Protein AF-A0A6B9TCP2-F1 (afdb_monomer_lite)

Radius of gyration: 12.82 Å; chains: 1; bounding box: 28×23×30 Å

Sequence (57 aa):
MAMNHFREIGARSILIYTDDDCGYGLYDRLGARCLTSTDVRLANEDLHMMLYHYIVK

Secondary structure (DSSP, 8-state):
-HHHHHHHTT-SEEEEEEESTTTTTHHHHTTPEEEEEEEEEETTEEEEEEEEEEE--

pLDDT: mean 88.73, std 8.16, range [59.22, 95.81]

Structure (mmCIF, N/CA/C/O backbone):
data_AF-A0A6B9TCP2-F1
#
_entry.id   AF-A0A6B9TCP2-F1
#
loop_
_atom_site.group_PDB
_atom_site.id
_atom_site.type_symbol
_atom_site.label_atom_id
_atom_site.label_alt_id
_atom_site.label_comp_id
_atom_site.label_asym_id
_atom_site.label_entity_id
_atom_site.label_seq_id
_atom_site.pdbx_PDB_ins_code
_atom_site.Cartn_x
_atom_site.Cartn_y
_atom_site.Cartn_z
_atom_site.occupancy
_atom_site.B_iso_or_equiv
_atom_site.auth_seq_id
_atom_site.auth_comp_id
_atom_site.auth_asym_id
_atom_site.auth_atom_id
_atom_site.pdbx_PDB_model_num
ATOM 1 N N . MET A 1 1 ? 6.014 3.221 19.653 1.00 59.22 1 MET A N 1
ATOM 2 C CA . MET A 1 1 ? 5.988 2.572 18.318 1.00 59.22 1 MET A CA 1
ATOM 3 C C . MET A 1 1 ? 5.233 3.471 17.349 1.00 59.22 1 MET A C 1
ATOM 5 O O . MET A 1 1 ? 4.249 4.062 17.776 1.00 59.22 1 MET A O 1
ATOM 9 N N . ALA A 1 2 ? 5.666 3.568 16.086 1.00 70.62 2 ALA A N 1
ATOM 10 C CA . ALA A 1 2 ? 5.124 4.492 15.074 1.00 70.62 2 ALA A CA 1
ATOM 11 C C . ALA A 1 2 ? 3.582 4.480 14.955 1.00 70.62 2 ALA A C 1
ATOM 13 O O . ALA A 1 2 ? 2.969 5.520 14.757 1.00 70.62 2 ALA A O 1
ATOM 14 N N . MET A 1 3 ? 2.943 3.328 15.177 1.00 76.81 3 MET A N 1
ATOM 15 C CA . MET A 1 3 ? 1.479 3.172 15.179 1.00 76.81 3 MET A CA 1
ATOM 16 C C . MET A 1 3 ? 0.755 4.063 16.204 1.00 76.81 3 MET A C 1
ATOM 18 O O . MET A 1 3 ? -0.273 4.652 15.879 1.00 76.81 3 MET A O 1
ATOM 22 N N . ASN A 1 4 ? 1.299 4.207 17.419 1.00 82.81 4 ASN A N 1
ATOM 23 C CA . ASN A 1 4 ? 0.707 5.079 18.441 1.00 82.81 4 ASN A CA 1
ATOM 24 C C . ASN A 1 4 ? 0.805 6.548 18.030 1.00 82.81 4 ASN A C 1
ATOM 26 O O . ASN A 1 4 ? -0.157 7.286 18.193 1.00 82.81 4 ASN A O 1
ATOM 30 N N . HIS A 1 5 ? 1.925 6.936 17.418 1.00 87.88 5 HIS A N 1
ATOM 31 C CA . HIS A 1 5 ? 2.113 8.292 16.917 1.00 87.88 5 HIS A CA 1
ATOM 32 C C . HIS A 1 5 ? 1.081 8.641 15.835 1.00 87.88 5 HIS A C 1
ATOM 34 O O . HIS A 1 5 ? 0.460 9.696 15.897 1.00 87.88 5 HIS A O 1
ATOM 40 N N . PHE A 1 6 ? 0.820 7.733 14.885 1.00 89.19 6 PHE A N 1
ATOM 41 C CA . PHE A 1 6 ? -0.208 7.952 13.860 1.00 89.19 6 PHE A CA 1
ATOM 42 C C . PHE A 1 6 ? -1.614 8.100 14.451 1.00 89.19 6 PHE A C 1
ATOM 44 O O . PHE A 1 6 ? -2.390 8.938 13.992 1.00 89.19 6 PHE A O 1
ATOM 51 N N . ARG A 1 7 ? -1.927 7.339 15.503 1.00 89.00 7 ARG A N 1
ATOM 52 C CA . ARG A 1 7 ? -3.185 7.492 16.241 1.00 89.00 7 ARG A CA 1
ATOM 53 C C . ARG A 1 7 ? -3.260 8.844 16.956 1.00 89.00 7 ARG A C 1
ATOM 55 O O . ARG A 1 7 ? -4.287 9.509 16.878 1.00 89.00 7 ARG A O 1
ATOM 62 N N . GLU A 1 8 ? -2.180 9.261 17.615 1.00 93.56 8 GLU A N 1
ATOM 63 C CA . GLU A 1 8 ? -2.088 10.534 18.346 1.00 93.56 8 GLU A CA 1
ATOM 64 C C . GLU A 1 8 ? -2.286 11.750 17.433 1.00 93.56 8 GLU A C 1
ATOM 66 O O . GLU 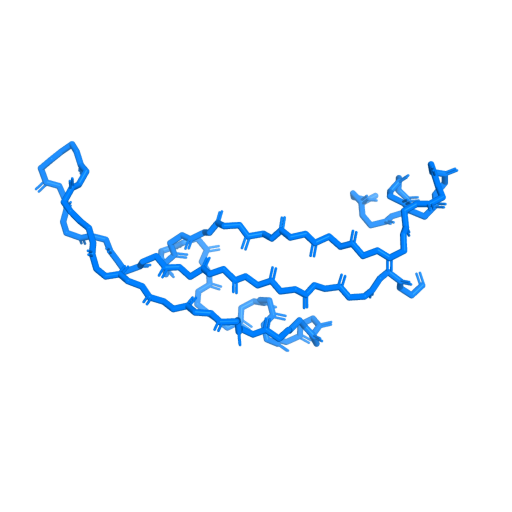A 1 8 ? -2.961 12.700 17.824 1.00 93.56 8 GLU A O 1
ATOM 71 N N . ILE A 1 9 ? -1.776 11.708 16.198 1.00 93.81 9 ILE A N 1
ATOM 72 C CA . ILE A 1 9 ? -1.983 12.782 15.210 1.00 93.81 9 ILE A CA 1
ATOM 73 C C . ILE A 1 9 ? -3.332 12.684 14.472 1.00 93.81 9 ILE A C 1
ATOM 75 O O . ILE A 1 9 ? -3.599 13.471 13.565 1.00 93.81 9 ILE A O 1
ATOM 79 N N . GLY A 1 10 ? -4.186 11.718 14.828 1.00 93.56 10 GLY A N 1
ATOM 80 C CA . GLY A 1 10 ? -5.522 11.551 14.253 1.00 93.56 10 GLY A CA 1
ATOM 81 C C . GLY A 1 10 ? -5.554 10.920 12.857 1.00 93.56 10 GLY A C 1
ATOM 82 O O . GLY A 1 10 ? -6.547 11.069 12.139 1.00 93.56 10 GLY A O 1
ATOM 83 N N . ALA A 1 11 ? -4.498 10.212 12.444 1.00 93.88 11 ALA A N 1
ATOM 84 C CA . ALA A 1 11 ? -4.492 9.508 11.167 1.00 93.88 11 ALA A CA 1
ATOM 85 C C . ALA A 1 11 ? -5.469 8.322 11.197 1.00 93.88 11 ALA A C 1
ATOM 87 O O . ALA A 1 11 ? -5.445 7.494 12.104 1.00 93.88 11 ALA A O 1
ATOM 88 N N . ARG A 1 12 ? -6.318 8.215 10.168 1.00 93.31 12 ARG A N 1
ATOM 89 C CA . ARG A 1 12 ? -7.280 7.104 10.019 1.00 93.31 12 ARG A CA 1
ATOM 90 C C . ARG A 1 12 ? -6.675 5.887 9.323 1.00 93.31 12 ARG A C 1
ATOM 92 O O . ARG A 1 12 ? -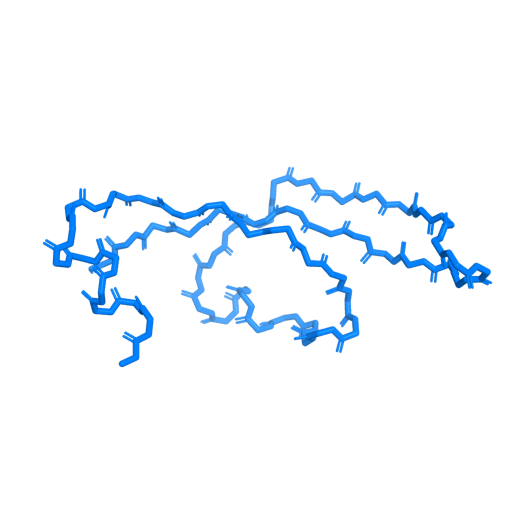7.079 4.752 9.563 1.00 93.31 12 ARG A O 1
ATOM 99 N N . SER A 1 13 ? -5.719 6.124 8.434 1.00 94.19 13 SER A N 1
ATOM 100 C CA . SER A 1 13 ? -5.035 5.079 7.685 1.00 94.19 13 SER A CA 1
ATOM 101 C C . SER A 1 13 ? -3.667 5.538 7.210 1.00 94.19 13 SER A C 1
ATOM 103 O O . SER A 1 13 ? -3.422 6.738 7.099 1.00 94.19 13 SER A O 1
ATOM 105 N N . ILE A 1 14 ? -2.811 4.576 6.882 1.00 93.00 14 ILE A N 1
ATOM 106 C CA . ILE A 1 14 ? -1.450 4.790 6.394 1.00 93.00 14 ILE A CA 1
ATOM 107 C C . ILE A 1 14 ? -1.305 4.062 5.056 1.00 93.00 14 ILE A C 1
ATOM 109 O O . ILE A 1 14 ? -1.798 2.940 4.901 1.00 93.00 14 ILE A O 1
ATOM 113 N N . LEU A 1 15 ? -0.638 4.709 4.101 1.00 94.25 15 LEU A N 1
ATOM 114 C CA . LEU A 1 15 ? -0.158 4.082 2.874 1.00 94.25 15 LEU A CA 1
ATOM 115 C C . LEU A 1 15 ? 1.336 3.802 3.017 1.00 94.25 15 LEU A C 1
ATOM 117 O O . LEU A 1 15 ? 2.089 4.681 3.432 1.00 94.25 15 LEU A O 1
ATOM 121 N N . ILE A 1 16 ? 1.745 2.578 2.705 1.00 91.62 16 ILE A N 1
ATOM 122 C CA . ILE A 1 16 ? 3.119 2.104 2.876 1.00 91.62 16 ILE A CA 1
ATOM 123 C C . ILE A 1 16 ? 3.588 1.576 1.530 1.00 91.62 16 ILE A C 1
ATOM 125 O O . ILE A 1 16 ? 3.017 0.615 1.026 1.00 91.62 16 ILE A O 1
ATOM 129 N N . TYR A 1 17 ? 4.604 2.209 0.956 1.00 92.12 17 TYR A N 1
ATOM 130 C CA . TYR A 1 17 ? 5.262 1.729 -0.253 1.00 92.12 17 TYR A CA 1
ATOM 131 C C . TYR A 1 17 ? 6.596 1.101 0.142 1.00 92.12 17 TYR A C 1
ATOM 133 O O . TYR A 1 17 ? 7.393 1.754 0.813 1.00 92.12 17 TYR A O 1
ATOM 141 N N . THR A 1 18 ? 6.795 -0.169 -0.195 1.00 91.06 18 THR A N 1
ATOM 142 C CA . THR A 1 18 ? 7.911 -0.994 0.293 1.00 91.06 18 THR A CA 1
ATOM 143 C C . THR A 1 18 ? 8.310 -2.010 -0.767 1.00 91.06 18 THR A C 1
ATOM 145 O O . THR A 1 18 ? 7.461 -2.400 -1.567 1.00 91.06 18 THR A O 1
ATOM 148 N N . ASP A 1 19 ? 9.564 -2.445 -0.759 1.00 90.81 19 ASP A N 1
ATOM 149 C CA . ASP A 1 19 ? 9.990 -3.643 -1.484 1.00 90.81 19 ASP A CA 1
ATOM 150 C C . ASP A 1 19 ? 9.681 -4.918 -0.673 1.00 90.81 19 ASP A C 1
ATOM 152 O O . ASP A 1 19 ? 9.216 -4.862 0.478 1.00 90.81 19 ASP A O 1
ATOM 156 N N . ASP A 1 20 ? 9.890 -6.070 -1.299 1.00 84.12 20 ASP A N 1
ATOM 157 C CA . ASP A 1 20 ? 9.773 -7.407 -0.718 1.00 84.12 20 ASP A CA 1
ATOM 158 C C . ASP A 1 20 ? 10.918 -7.773 0.234 1.00 84.12 20 ASP A C 1
ATOM 160 O O . ASP A 1 20 ? 10.696 -8.527 1.193 1.00 84.12 20 ASP A O 1
ATOM 164 N N . ASP A 1 21 ? 12.087 -7.163 0.054 1.00 83.56 21 ASP A N 1
ATOM 165 C CA . ASP A 1 21 ? 13.259 -7.335 0.917 1.00 83.56 21 ASP A CA 1
ATOM 166 C C . ASP A 1 21 ? 13.067 -6.747 2.325 1.00 83.56 21 ASP A C 1
ATOM 168 O O . ASP A 1 21 ? 13.542 -7.313 3.315 1.00 83.56 21 ASP A O 1
ATOM 172 N N . CYS A 1 22 ? 12.290 -5.668 2.471 1.00 77.12 22 CYS A N 1
ATOM 173 C CA . CYS A 1 22 ? 11.982 -5.052 3.769 1.00 77.12 22 CYS A CA 1
ATOM 174 C C . CYS A 1 22 ? 10.985 -5.849 4.637 1.00 77.12 22 CYS A C 1
ATOM 176 O O . CYS A 1 22 ? 10.531 -5.367 5.682 1.00 77.12 22 CYS A O 1
ATOM 178 N N . GLY A 1 23 ? 10.670 -7.090 4.258 1.00 64.19 23 GLY A N 1
ATOM 179 C CA . GLY A 1 23 ? 9.912 -8.027 5.077 1.00 64.19 23 GLY A CA 1
ATOM 180 C C . GLY A 1 23 ? 8.612 -8.457 4.420 1.00 64.19 23 GLY A C 1
ATOM 181 O O . GLY A 1 23 ? 7.523 -8.093 4.879 1.00 64.19 23 GLY A O 1
ATOM 182 N N . TYR A 1 24 ? 8.731 -9.296 3.392 1.00 66.00 24 TYR A N 1
ATOM 183 C CA . TYR A 1 24 ? 7.609 -9.984 2.765 1.00 66.00 24 TYR A CA 1
ATOM 184 C C . TYR A 1 24 ? 6.631 -10.558 3.810 1.00 66.00 24 TYR A C 1
ATOM 186 O O . TYR A 1 24 ? 7.005 -11.302 4.726 1.00 66.00 24 TYR A O 1
ATOM 194 N N . GLY A 1 25 ? 5.358 -10.169 3.720 1.00 72.44 25 GLY A N 1
ATOM 195 C CA . GLY A 1 25 ? 4.307 -10.626 4.629 1.00 72.44 25 GLY A CA 1
ATOM 196 C C . GLY A 1 25 ? 4.228 -9.917 5.988 1.00 72.44 25 GLY A C 1
ATOM 197 O O . GLY A 1 25 ? 3.326 -10.222 6.770 1.00 72.44 25 GLY A O 1
ATOM 198 N N . LEU A 1 26 ? 5.132 -8.985 6.329 1.00 84.88 26 LEU A N 1
ATOM 199 C CA . LEU A 1 26 ? 5.030 -8.220 7.582 1.00 84.88 26 LEU A CA 1
ATOM 200 C C . LEU A 1 26 ? 3.725 -7.421 7.634 1.00 84.88 26 LEU A C 1
ATOM 202 O O . LEU A 1 26 ? 2.985 -7.506 8.615 1.00 84.88 26 LEU A O 1
ATOM 206 N N . TYR A 1 27 ? 3.445 -6.660 6.579 1.00 87.44 27 TYR A N 1
ATOM 207 C CA . TYR A 1 27 ? 2.276 -5.790 6.515 1.00 87.44 27 TYR A CA 1
ATOM 208 C C . TYR A 1 27 ? 0.974 -6.588 6.404 1.00 87.44 27 TYR A C 1
ATOM 210 O O . TYR A 1 27 ? -0.004 -6.227 7.059 1.00 87.44 27 TYR A O 1
ATOM 218 N N . ASP A 1 28 ? 0.985 -7.727 5.710 1.00 86.88 28 ASP A N 1
ATOM 219 C CA . ASP A 1 28 ? -0.140 -8.667 5.692 1.00 86.88 28 ASP A CA 1
ATOM 220 C C . ASP A 1 28 ? -0.452 -9.205 7.095 1.00 86.88 28 ASP A C 1
ATOM 222 O O . ASP A 1 28 ? -1.606 -9.200 7.522 1.00 86.88 28 ASP A O 1
ATOM 226 N N . ARG A 1 29 ? 0.573 -9.591 7.873 1.00 89.00 29 ARG A N 1
ATOM 227 C CA . ARG A 1 29 ? 0.400 -10.042 9.270 1.00 89.00 29 ARG A CA 1
ATOM 228 C C . ARG A 1 29 ? -0.133 -8.947 10.192 1.00 89.00 29 ARG A C 1
ATOM 230 O O . ARG A 1 29 ? -0.840 -9.250 11.150 1.00 89.00 29 ARG A O 1
ATOM 237 N N . LEU A 1 30 ? 0.184 -7.684 9.911 1.00 87.81 30 LEU A N 1
ATOM 238 C CA . LEU A 1 30 ? -0.397 -6.539 10.619 1.00 87.81 30 LEU A CA 1
ATOM 239 C C . LEU A 1 30 ? -1.852 -6.262 10.195 1.00 87.81 30 LEU A C 1
ATOM 241 O O . LEU A 1 30 ? -2.536 -5.467 10.839 1.00 87.81 30 LEU A O 1
ATOM 245 N N . GLY A 1 31 ? -2.352 -6.942 9.160 1.00 91.00 31 GLY A N 1
ATOM 246 C CA . GLY A 1 31 ? -3.696 -6.767 8.617 1.00 91.00 31 GLY A CA 1
ATOM 247 C C . GLY A 1 31 ? -3.807 -5.602 7.635 1.00 91.00 31 GLY A C 1
ATOM 248 O O . GLY A 1 31 ? -4.905 -5.083 7.434 1.00 91.00 31 GLY A O 1
ATOM 249 N N . ALA A 1 32 ? -2.691 -5.154 7.054 1.00 92.00 32 ALA A N 1
ATOM 250 C CA . ALA A 1 32 ? -2.715 -4.221 5.938 1.00 92.00 32 ALA A CA 1
ATOM 251 C C . ALA A 1 32 ? -3.148 -4.941 4.651 1.00 92.00 32 ALA A C 1
ATOM 253 O O . ALA A 1 32 ? -2.904 -6.131 4.475 1.00 92.00 32 ALA A O 1
ATOM 254 N N . ARG A 1 33 ? -3.778 -4.206 3.733 1.00 93.69 33 ARG A N 1
ATOM 255 C CA . ARG A 1 33 ? -4.199 -4.715 2.425 1.00 93.69 33 ARG A CA 1
ATOM 256 C C . ARG A 1 33 ? -3.219 -4.265 1.349 1.00 93.69 33 ARG A C 1
ATOM 258 O O . ARG A 1 33 ? -3.062 -3.058 1.167 1.00 93.69 33 ARG A O 1
ATOM 265 N N . CYS A 1 34 ? -2.630 -5.199 0.605 1.00 93.12 34 CYS A N 1
ATOM 266 C CA . CYS A 1 34 ? -1.894 -4.867 -0.615 1.00 93.12 34 CYS A CA 1
ATOM 267 C C . CYS A 1 34 ? -2.870 -4.317 -1.670 1.00 93.12 34 CYS A C 1
ATOM 269 O O . CYS A 1 34 ? -3.876 -4.952 -1.989 1.00 93.12 34 CYS A O 1
ATOM 271 N N . LEU A 1 35 ? -2.617 -3.102 -2.152 1.00 95.31 35 LEU A N 1
ATOM 272 C CA . LEU A 1 35 ? -3.432 -2.427 -3.162 1.00 95.31 35 LEU A CA 1
ATOM 273 C C . LEU A 1 35 ? -2.924 -2.693 -4.577 1.00 95.31 35 LEU A C 1
ATOM 275 O O . LEU A 1 35 ? -3.723 -2.835 -5.497 1.00 95.31 35 LEU A O 1
ATOM 279 N N . THR A 1 36 ? -1.605 -2.704 -4.748 1.00 94.56 36 THR A N 1
ATOM 280 C CA . THR A 1 36 ? -0.935 -2.932 -6.028 1.00 94.56 36 THR A CA 1
ATOM 281 C C . THR A 1 36 ? 0.504 -3.359 -5.779 1.00 94.56 36 THR A C 1
ATOM 283 O O . THR A 1 36 ? 1.085 -3.007 -4.748 1.00 94.56 36 THR A O 1
ATOM 286 N N . SER A 1 37 ? 1.085 -4.051 -6.752 1.00 94.00 37 SER A N 1
ATOM 287 C CA . SER A 1 37 ? 2.520 -4.294 -6.831 1.00 94.00 37 SER A CA 1
ATOM 288 C C . SER A 1 37 ? 3.048 -4.010 -8.234 1.00 94.00 37 SER A C 1
ATOM 290 O O . SER A 1 37 ? 2.277 -3.954 -9.195 1.00 94.00 37 SER A O 1
ATOM 292 N N . THR A 1 38 ? 4.345 -3.744 -8.339 1.00 94.88 38 THR A N 1
ATOM 293 C CA . THR A 1 38 ? 5.031 -3.486 -9.605 1.00 94.88 38 THR A CA 1
ATOM 294 C C . THR A 1 38 ? 6.504 -3.836 -9.483 1.00 94.88 38 THR A C 1
ATOM 296 O O . THR A 1 38 ? 7.133 -3.538 -8.471 1.00 94.88 38 THR A O 1
ATOM 299 N N . ASP A 1 39 ? 7.064 -4.396 -10.546 1.00 95.81 39 ASP A N 1
ATOM 300 C CA . ASP A 1 39 ? 8.505 -4.600 -10.652 1.00 95.81 39 ASP A CA 1
ATOM 301 C C . ASP A 1 39 ? 9.160 -3.315 -11.166 1.00 95.81 39 ASP A C 1
ATOM 303 O O . ASP A 1 39 ? 8.655 -2.679 -12.099 1.00 95.81 39 ASP A O 1
ATOM 307 N N . VAL A 1 40 ? 10.269 -2.909 -10.550 1.00 93.56 40 VAL A N 1
ATOM 308 C CA . VAL A 1 40 ? 11.046 -1.730 -10.957 1.00 93.56 40 VAL A CA 1
ATOM 309 C C . VAL A 1 40 ? 12.538 -2.039 -10.934 1.00 93.56 40 VAL A C 1
ATOM 311 O O . VAL A 1 40 ? 13.006 -2.819 -10.114 1.00 93.56 40 VAL A O 1
ATOM 314 N N . ARG A 1 41 ? 13.305 -1.369 -11.799 1.00 94.56 41 ARG A N 1
ATOM 315 C CA . ARG A 1 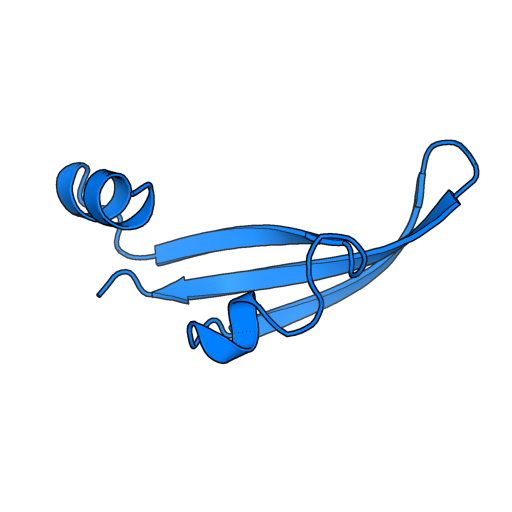41 ? 14.770 -1.347 -11.714 1.00 94.56 41 ARG A CA 1
ATOM 316 C C . ARG A 1 41 ? 15.206 -0.074 -10.992 1.00 94.56 41 ARG A C 1
ATOM 318 O O . ARG A 1 41 ? 15.021 1.022 -11.523 1.00 94.56 41 ARG A O 1
ATOM 325 N N . LEU A 1 42 ? 15.820 -0.206 -9.821 1.00 89.75 42 LEU A N 1
ATOM 326 C CA . LEU A 1 42 ? 16.358 0.902 -9.025 1.00 89.75 42 LEU A CA 1
ATOM 327 C C . LEU A 1 42 ? 17.824 0.619 -8.694 1.00 89.75 42 LEU A C 1
ATOM 329 O O . LEU A 1 42 ? 18.152 -0.456 -8.224 1.00 89.75 42 LEU A O 1
ATOM 333 N N . ALA A 1 43 ? 18.724 1.570 -8.965 1.00 89.00 43 ALA A N 1
ATOM 334 C CA . ALA A 1 43 ? 20.153 1.460 -8.628 1.00 89.00 43 ALA A CA 1
ATOM 335 C C . ALA A 1 43 ? 20.848 0.144 -9.071 1.00 89.00 43 ALA A C 1
ATOM 337 O O . ALA A 1 43 ? 21.787 -0.308 -8.426 1.00 89.00 43 ALA A O 1
ATOM 338 N N . ASN A 1 44 ? 20.435 -0.412 -10.219 1.00 92.00 44 ASN A N 1
ATOM 339 C CA . ASN A 1 44 ? 20.858 -1.703 -10.796 1.00 92.00 44 ASN A CA 1
ATOM 340 C C . ASN A 1 44 ? 20.238 -2.967 -10.177 1.00 92.00 44 ASN A C 1
ATOM 342 O O . ASN A 1 44 ? 20.507 -4.062 -10.671 1.00 92.00 44 ASN A O 1
ATOM 346 N N . GLU A 1 45 ? 19.334 -2.839 -9.216 1.00 91.69 45 GLU A N 1
ATOM 347 C CA . GLU A 1 45 ? 18.595 -3.951 -8.616 1.00 91.69 45 GLU A CA 1
ATOM 348 C C . GLU A 1 45 ? 17.176 -4.022 -9.193 1.00 91.69 45 GLU A C 1
ATOM 350 O O . GLU A 1 45 ? 16.543 -2.991 -9.439 1.00 91.69 45 GLU A O 1
ATOM 355 N N . ASP A 1 46 ? 16.712 -5.239 -9.481 1.00 93.31 46 ASP A N 1
ATOM 356 C CA . ASP A 1 46 ? 15.309 -5.501 -9.808 1.00 93.31 46 ASP A CA 1
ATOM 357 C C . ASP A 1 46 ? 14.566 -5.708 -8.486 1.00 93.31 46 ASP A C 1
ATOM 359 O O . ASP A 1 46 ? 14.862 -6.660 -7.768 1.00 93.31 46 ASP A O 1
ATOM 363 N N . LEU A 1 47 ? 13.636 -4.811 -8.167 1.00 92.25 47 LEU A N 1
ATOM 364 C CA . LEU A 1 47 ? 12.876 -4.823 -6.918 1.00 92.25 47 LEU A CA 1
ATOM 365 C C . LEU A 1 47 ? 11.398 -5.066 -7.201 1.00 92.25 47 LEU A C 1
ATOM 367 O O . LEU A 1 47 ? 10.820 -4.435 -8.097 1.00 92.25 47 LEU A O 1
ATOM 371 N N . HIS A 1 48 ? 10.772 -5.918 -6.391 1.00 92.81 48 HIS A N 1
ATOM 372 C CA . HIS A 1 48 ? 9.324 -6.060 -6.374 1.00 92.81 48 HIS A CA 1
ATOM 373 C C . HIS A 1 48 ? 8.739 -5.081 -5.357 1.00 92.81 48 HIS A C 1
ATOM 375 O O . HIS A 1 48 ? 8.868 -5.259 -4.149 1.00 92.81 48 HIS 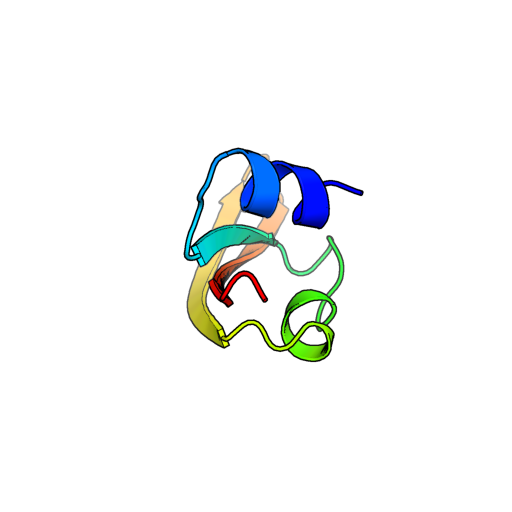A O 1
ATOM 381 N N . MET A 1 49 ? 8.090 -4.025 -5.840 1.00 92.94 49 MET A N 1
ATOM 382 C CA . MET A 1 49 ? 7.507 -2.991 -4.989 1.00 92.94 49 MET A CA 1
ATOM 383 C C . MET A 1 49 ? 6.029 -3.264 -4.735 1.00 92.94 49 MET A C 1
ATOM 385 O O . MET A 1 49 ? 5.286 -3.618 -5.651 1.00 92.94 49 MET A O 1
ATOM 389 N N . MET A 1 50 ? 5.558 -2.989 -3.521 1.00 94.00 50 MET A N 1
ATOM 390 C CA . MET A 1 50 ? 4.155 -3.106 -3.129 1.00 94.00 50 MET A CA 1
ATOM 391 C C . MET A 1 50 ? 3.663 -1.853 -2.408 1.00 94.00 50 MET A C 1
ATOM 393 O O . MET A 1 50 ? 4.368 -1.252 -1.596 1.00 94.00 50 MET A O 1
ATOM 397 N N . LEU A 1 51 ? 2.401 -1.498 -2.652 1.00 94.50 51 LEU A N 1
ATOM 398 C CA . LEU A 1 51 ? 1.678 -0.471 -1.909 1.00 94.50 51 LEU A CA 1
ATOM 399 C C . LEU A 1 51 ? 0.653 -1.118 -0.977 1.00 94.50 51 LEU A C 1
ATOM 401 O O . LEU A 1 51 ? -0.321 -1.711 -1.436 1.00 94.50 51 LEU A O 1
ATOM 405 N N . TYR A 1 52 ? 0.816 -0.928 0.327 1.00 94.25 52 TYR A N 1
ATOM 406 C CA . TYR A 1 52 ? -0.117 -1.385 1.350 1.00 94.25 52 TYR A CA 1
ATOM 407 C C . TYR A 1 52 ? -0.973 -0.252 1.898 1.00 94.25 52 TYR A C 1
ATOM 409 O O . TYR A 1 52 ? -0.519 0.878 2.077 1.00 94.25 52 TYR A O 1
ATOM 417 N N . HIS A 1 53 ? -2.208 -0.593 2.251 1.00 94.94 53 HIS A N 1
ATOM 418 C CA . HIS A 1 53 ? -3.125 0.249 3.004 1.00 94.94 53 HIS A CA 1
ATOM 4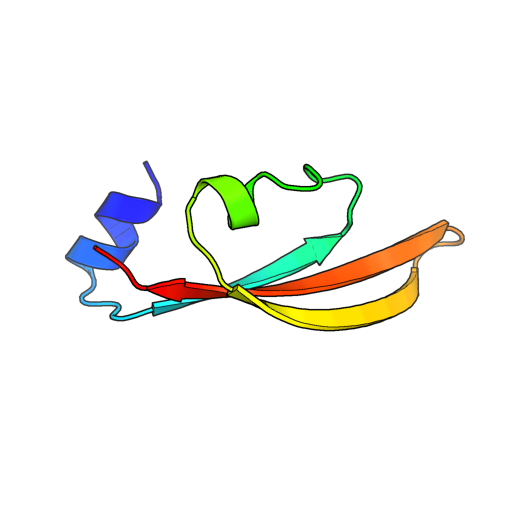19 C C . HIS A 1 53 ? -3.398 -0.365 4.370 1.00 94.94 53 HIS A C 1
ATOM 421 O O . HIS A 1 53 ? -3.950 -1.461 4.468 1.00 94.94 53 HIS A O 1
ATOM 427 N N . TYR A 1 54 ? -3.030 0.351 5.426 1.00 92.69 54 TYR A N 1
ATOM 428 C CA . TYR A 1 54 ? -3.261 -0.058 6.806 1.00 92.69 54 TYR A CA 1
ATOM 429 C C . TYR A 1 54 ? -4.264 0.878 7.482 1.00 92.69 54 TYR A C 1
ATOM 431 O O . TYR A 1 54 ? -4.101 2.098 7.445 1.00 92.69 54 TYR A O 1
ATOM 439 N N . ILE A 1 55 ? -5.290 0.316 8.125 1.00 93.69 55 ILE A N 1
ATOM 440 C CA . ILE A 1 55 ? -6.245 1.075 8.939 1.00 93.69 55 ILE A CA 1
ATOM 441 C C . ILE A 1 55 ? -5.692 1.201 10.355 1.00 93.69 55 ILE A C 1
ATOM 443 O O . ILE A 1 55 ? -5.404 0.196 11.006 1.00 93.69 55 ILE A O 1
ATOM 447 N N . VAL A 1 56 ? -5.564 2.437 10.839 1.00 90.00 56 VAL A N 1
ATOM 448 C CA . VAL A 1 56 ? -5.081 2.706 12.195 1.00 90.00 56 VAL A CA 1
ATOM 449 C C . VAL 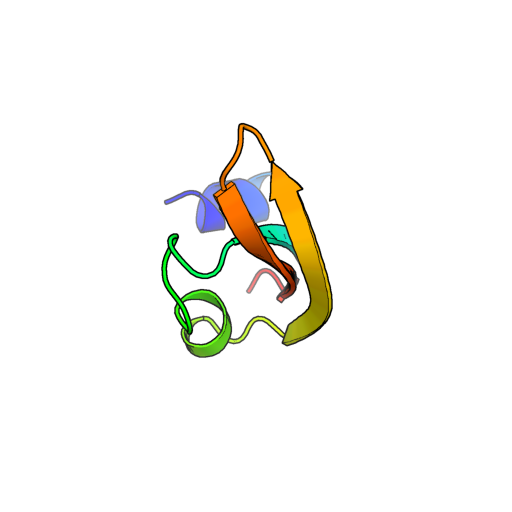A 1 56 ? -6.172 2.283 13.180 1.00 90.00 56 VAL A C 1
ATOM 451 O O . VAL A 1 56 ? -7.246 2.880 13.219 1.00 90.00 56 VAL A O 1
ATOM 454 N N . LYS A 1 57 ? -5.904 1.208 13.926 1.00 82.88 57 LYS A N 1
ATOM 455 C CA . LYS A 1 57 ? -6.721 0.763 15.066 1.00 82.88 57 LYS A CA 1
ATOM 456 C C . LYS A 1 57 ? -6.484 1.651 16.270 1.00 82.88 57 LYS A C 1
ATOM 458 O O . LYS A 1 57 ? -5.415 2.297 16.299 1.00 82.88 57 LYS A O 1
#

Foldseek 3Di:
DVLVVCVVVPNQKDKDKDWVVVPNCPCVVLVWDWPDWDWDQDPNDTTIITITMGGRD